Protein AF-A0A2D7FQL3-F1 (afdb_monomer)

pLDDT: mean 93.64, std 7.03, range [47.09, 98.31]

Foldseek 3Di:
DALVVLVVVLVVLVVQLVVLVVVLVVLLVVLLVVLVVCVPPDQVVLQ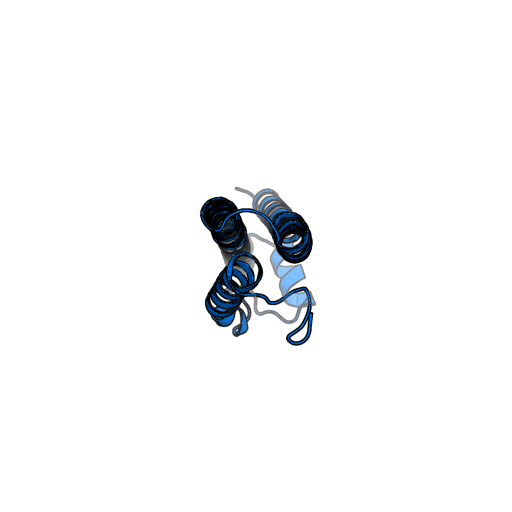VSLVVSLVVLVVSLVSNVVSVVVNQVSLLVLLLCVVVVRRPPSVVVCVVVVHDRNDRRDDDPCVVCSVVVSVVSSVVSSCSSHPDDPPDPPD

Radius of gyration: 21.03 Å; Cα contacts (8 Å, |Δi|>4): 123; chains: 1; bounding box: 45×27×58 Å

Secondary structure (DSSP, 8-state):
--HHHHHHHHHHHHHHHHHHHHHHHHHHHHHHHHHHHTTTS-HHHHHHHHHHHHHHHHHHHHHHHHHHHHHHHHHHHHHHHHHTTS-HHHHHHHHHTTPPTTS--PPPGGGGGHHHHHHHHHHHHHHHHHT--TT-TT-

Sequence (139 aa):
MTELELWNLAVENRQVYGIYNLGYGMLSLVIIVIAYLVRHQPMWFRGASAAIAVFFIFNTFTMLVASQNGFFGLATTLSSMAAEGNAPMMKAFMAANGMSVGAPVTPPAWQALGPLAMLAHAGLSVYLFVAAKWDGANA

Structure (mmCIF, N/CA/C/O backbone):
data_AF-A0A2D7FQL3-F1
#
_entry.id   AF-A0A2D7FQL3-F1
#
loop_
_atom_site.group_PDB
_atom_site.id
_atom_site.type_symbol
_atom_site.label_atom_id
_atom_site.label_alt_id
_atom_site.label_comp_id
_atom_site.label_asym_id
_atom_site.label_entity_id
_atom_site.label_seq_id
_atom_site.pdbx_PDB_ins_code
_atom_site.Cartn_x
_atom_site.Cartn_y
_atom_site.Cartn_z
_atom_site.occupancy
_atom_site.B_iso_or_equiv
_atom_site.auth_seq_id
_atom_site.auth_comp_id
_atom_site.auth_asym_id
_atom_site.auth_atom_id
_atom_site.pdbx_PDB_model_num
ATOM 1 N N . MET A 1 1 ? 18.565 12.023 -18.242 1.00 79.94 1 MET A N 1
ATOM 2 C CA . MET A 1 1 ? 18.565 10.836 -17.372 1.00 79.94 1 MET A CA 1
ATOM 3 C C . MET A 1 1 ? 18.910 9.644 -18.244 1.00 79.94 1 MET A C 1
ATOM 5 O O . MET A 1 1 ? 18.356 9.544 -19.334 1.00 79.94 1 MET A O 1
ATOM 9 N N . THR A 1 2 ? 19.882 8.836 -17.844 1.00 92.31 2 THR A N 1
ATOM 10 C CA . THR A 1 2 ? 20.330 7.652 -18.594 1.00 92.31 2 THR A CA 1
ATOM 11 C C . THR A 1 2 ? 19.377 6.474 -18.379 1.00 92.31 2 THR A C 1
ATOM 13 O O . THR A 1 2 ? 18.576 6.485 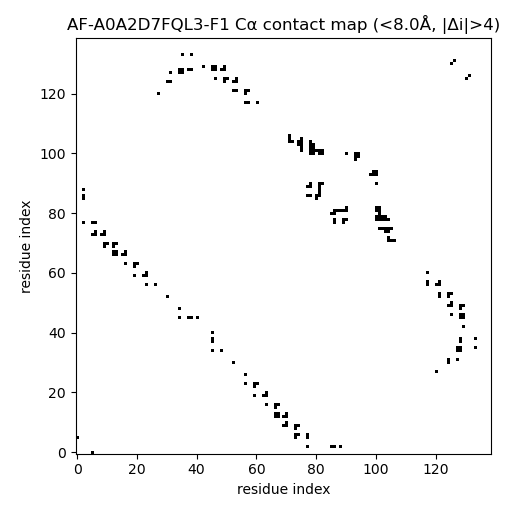-17.442 1.00 92.31 2 THR A O 1
ATOM 16 N N . GLU A 1 3 ? 19.468 5.437 -19.220 1.00 93.38 3 GLU A N 1
ATOM 17 C CA . GLU A 1 3 ? 18.737 4.180 -18.994 1.00 93.38 3 GLU A CA 1
ATOM 18 C C . GLU A 1 3 ? 19.022 3.617 -17.597 1.00 93.38 3 GLU A C 1
ATOM 20 O O . GLU A 1 3 ? 18.092 3.252 -16.886 1.00 93.38 3 GLU A O 1
ATOM 25 N N . LEU A 1 4 ? 20.295 3.584 -17.189 1.00 94.00 4 LEU A N 1
ATOM 26 C CA . LEU A 1 4 ? 20.706 3.013 -15.908 1.00 94.00 4 LEU A CA 1
ATOM 27 C C . LEU A 1 4 ? 20.093 3.767 -14.719 1.00 94.00 4 LEU A C 1
ATOM 29 O O . LEU A 1 4 ? 19.634 3.145 -13.766 1.00 94.00 4 LEU A O 1
ATOM 33 N N . GLU A 1 5 ? 20.045 5.098 -14.786 1.00 94.62 5 GLU A N 1
ATOM 34 C CA . GLU A 1 5 ? 19.406 5.930 -13.758 1.00 94.62 5 GLU A CA 1
ATOM 35 C C . GLU A 1 5 ? 17.900 5.652 -13.659 1.00 94.62 5 GLU A C 1
ATOM 37 O O . GLU A 1 5 ? 17.384 5.435 -12.563 1.00 94.62 5 GLU A O 1
ATOM 42 N N . LEU A 1 6 ? 17.196 5.608 -14.797 1.00 94.38 6 LEU A N 1
ATOM 43 C CA . LEU A 1 6 ? 15.761 5.308 -14.835 1.00 94.38 6 LEU A CA 1
ATOM 44 C C . LEU A 1 6 ? 15.455 3.881 -14.374 1.00 94.38 6 LEU A C 1
ATOM 46 O O . LEU A 1 6 ? 14.473 3.659 -13.666 1.00 94.38 6 LEU A O 1
ATOM 50 N N . TRP A 1 7 ? 16.295 2.920 -14.758 1.00 94.50 7 TRP A N 1
ATOM 51 C CA . TRP A 1 7 ? 16.182 1.527 -14.344 1.00 94.50 7 TRP A CA 1
ATOM 52 C C . TRP A 1 7 ? 16.334 1.387 -12.831 1.00 94.50 7 TRP A C 1
ATOM 54 O O . TRP A 1 7 ? 15.482 0.781 -12.181 1.00 94.50 7 TRP A O 1
ATOM 64 N N . ASN A 1 8 ? 17.373 1.996 -12.255 1.00 95.31 8 ASN A N 1
ATOM 65 C CA . ASN A 1 8 ? 17.592 1.983 -10.810 1.00 95.31 8 ASN A CA 1
ATOM 66 C C . ASN A 1 8 ? 16.421 2.630 -10.067 1.00 95.31 8 ASN A C 1
ATOM 68 O O . ASN A 1 8 ? 15.904 2.036 -9.123 1.00 95.31 8 ASN A O 1
ATOM 72 N N . LEU A 1 9 ? 15.922 3.772 -10.550 1.00 95.12 9 LEU A N 1
ATOM 73 C CA . LEU A 1 9 ? 14.750 4.422 -9.969 1.00 95.12 9 LEU A CA 1
ATOM 74 C C . LEU A 1 9 ? 13.498 3.530 -10.039 1.00 95.12 9 LEU A C 1
ATOM 76 O O . LEU A 1 9 ? 12.714 3.486 -9.090 1.00 95.12 9 LEU A O 1
ATOM 80 N N . ALA A 1 10 ? 13.303 2.786 -11.133 1.00 94.75 10 ALA A N 1
ATOM 81 C CA . ALA A 1 10 ? 12.194 1.842 -11.258 1.00 94.75 10 ALA A CA 1
ATOM 82 C C . ALA A 1 10 ? 12.321 0.683 -10.254 1.00 94.75 10 ALA A C 1
ATOM 84 O O . ALA A 1 10 ? 11.334 0.296 -9.623 1.00 94.75 10 ALA A O 1
ATOM 85 N N . VAL A 1 11 ? 13.531 0.152 -10.062 1.00 93.88 11 VAL A N 1
ATOM 86 C CA . VAL A 1 11 ? 13.813 -0.904 -9.078 1.00 93.88 11 VAL A CA 1
ATOM 87 C C . VAL A 1 11 ? 13.576 -0.40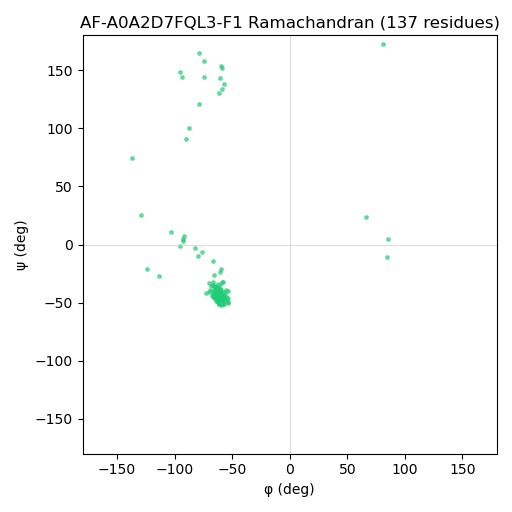8 -7.651 1.00 93.88 11 VAL A C 1
ATOM 89 O O . VAL A 1 11 ? 12.864 -1.068 -6.894 1.00 93.88 11 VAL A O 1
ATOM 92 N N . GLU A 1 12 ? 14.104 0.760 -7.289 1.00 95.69 12 GLU A N 1
ATOM 93 C CA . GLU A 1 12 ? 13.886 1.384 -5.978 1.00 95.69 12 GLU A CA 1
ATOM 94 C C . GLU A 1 12 ? 12.395 1.620 -5.719 1.00 95.69 12 GLU A C 1
ATOM 96 O O . GLU A 1 12 ? 11.865 1.252 -4.669 1.00 95.69 12 GLU A O 1
ATOM 101 N N . ASN A 1 13 ? 11.674 2.147 -6.710 1.00 95.69 13 ASN A N 1
ATOM 102 C CA . ASN A 1 13 ? 10.235 2.346 -6.608 1.00 95.69 13 ASN A CA 1
ATOM 103 C C . ASN A 1 13 ? 9.489 1.014 -6.382 1.00 95.69 13 ASN A C 1
ATOM 105 O O . ASN A 1 13 ? 8.581 0.934 -5.548 1.00 95.69 13 ASN A O 1
ATOM 109 N N . ARG A 1 14 ? 9.919 -0.068 -7.047 1.00 94.31 14 ARG A N 1
ATOM 110 C CA . ARG A 1 14 ? 9.350 -1.407 -6.842 1.00 94.31 14 ARG A CA 1
ATOM 111 C C . ARG A 1 14 ? 9.635 -1.963 -5.445 1.00 94.31 14 ARG A C 1
ATOM 113 O O . ARG A 1 14 ? 8.769 -2.636 -4.883 1.00 94.31 14 ARG A O 1
ATOM 120 N N . GLN A 1 15 ? 10.799 -1.670 -4.867 1.00 95.56 15 GLN A N 1
ATOM 121 C CA . GLN A 1 15 ? 11.116 -2.025 -3.479 1.00 95.56 15 GLN A CA 1
ATOM 122 C C . GLN A 1 15 ? 10.218 -1.273 -2.491 1.00 95.56 15 GLN A C 1
ATOM 124 O O . GLN A 1 15 ? 9.647 -1.892 -1.592 1.00 95.56 15 GLN A O 1
ATOM 129 N N . VAL A 1 16 ? 10.020 0.032 -2.698 1.00 95.56 16 VAL A N 1
ATOM 130 C CA . VAL A 1 16 ? 9.107 0.859 -1.893 1.00 95.56 16 VAL A CA 1
ATOM 131 C C . VAL A 1 16 ? 7.678 0.311 -1.941 1.00 95.56 16 VAL A C 1
ATOM 133 O O . VAL A 1 16 ? 7.050 0.140 -0.895 1.00 95.56 16 VAL A O 1
ATOM 136 N N . TYR A 1 17 ? 7.185 -0.056 -3.129 1.00 95.50 17 TYR A N 1
ATOM 137 C CA . TYR A 1 17 ? 5.899 -0.744 -3.268 1.00 95.50 17 TYR A CA 1
ATOM 138 C C . TYR A 1 17 ? 5.840 -2.030 -2.427 1.00 95.50 17 TYR A C 1
ATOM 140 O O . TYR A 1 17 ? 4.856 -2.268 -1.726 1.00 95.50 17 TYR A O 1
ATOM 148 N N . GLY A 1 18 ? 6.898 -2.848 -2.461 1.00 94.19 18 GLY A N 1
ATOM 149 C CA . GLY A 1 18 ? 6.993 -4.078 -1.671 1.00 94.19 18 GLY A CA 1
ATOM 150 C C . GLY A 1 18 ? 6.880 -3.831 -0.164 1.00 94.19 18 GLY A C 1
ATOM 151 O O . GLY A 1 18 ? 6.136 -4.537 0.518 1.00 94.19 18 GLY A O 1
ATOM 152 N N . ILE A 1 19 ? 7.547 -2.790 0.342 1.00 94.75 19 ILE A N 1
ATOM 153 C CA . ILE A 1 19 ? 7.480 -2.386 1.753 1.00 94.75 19 ILE A CA 1
ATOM 154 C C . ILE A 1 19 ? 6.063 -1.937 2.122 1.00 94.75 19 ILE A C 1
ATOM 156 O O . ILE A 1 19 ? 5.529 -2.389 3.137 1.00 94.75 19 ILE A O 1
ATOM 160 N N . TYR A 1 20 ? 5.421 -1.099 1.302 1.00 94.81 20 TYR A N 1
ATOM 161 C CA . TYR A 1 20 ? 4.043 -0.676 1.565 1.00 94.81 20 TYR A CA 1
ATOM 162 C C . TYR A 1 20 ? 3.059 -1.840 1.523 1.00 94.81 20 TYR A C 1
ATOM 164 O O . TYR A 1 20 ? 2.166 -1.897 2.363 1.00 94.81 20 TYR A O 1
ATOM 172 N N . ASN A 1 21 ? 3.230 -2.784 0.598 1.00 92.44 21 ASN A N 1
ATOM 173 C CA . ASN A 1 21 ? 2.360 -3.951 0.499 1.00 92.44 21 ASN A CA 1
ATOM 174 C C . ASN A 1 21 ? 2.481 -4.858 1.734 1.00 92.44 21 ASN A C 1
ATOM 176 O O . ASN A 1 21 ? 1.470 -5.252 2.317 1.00 92.44 21 ASN A O 1
ATOM 180 N N . LEU A 1 22 ? 3.711 -5.122 2.190 1.00 94.19 22 LEU A N 1
ATOM 181 C CA . LEU A 1 22 ? 3.953 -5.844 3.441 1.00 94.19 22 LEU A CA 1
ATOM 182 C C . LEU A 1 22 ? 3.344 -5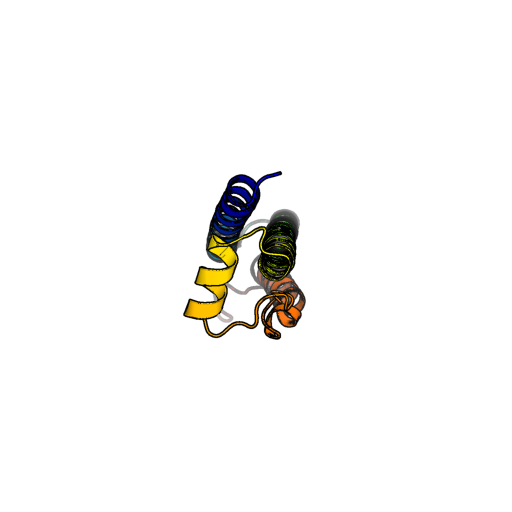.091 4.635 1.00 94.19 22 LEU A C 1
ATOM 184 O O . LEU A 1 22 ? 2.624 -5.681 5.439 1.00 94.19 22 LEU A O 1
ATOM 188 N N . GLY A 1 23 ? 3.596 -3.783 4.727 1.00 93.50 23 GLY A N 1
ATOM 189 C CA . GLY A 1 23 ? 3.065 -2.926 5.785 1.00 93.50 23 GLY A CA 1
ATOM 190 C C . GLY A 1 23 ? 1.536 -2.907 5.820 1.00 93.50 23 GLY A C 1
ATOM 191 O O . GLY A 1 23 ? 0.952 -2.965 6.897 1.00 93.50 23 GLY A O 1
ATOM 192 N N . TYR A 1 24 ? 0.881 -2.904 4.659 1.00 93.12 24 TYR A N 1
ATOM 193 C CA . TYR A 1 24 ? -0.576 -2.962 4.545 1.00 93.12 24 TYR A CA 1
ATOM 194 C C . TYR A 1 24 ? -1.146 -4.303 5.036 1.00 93.12 24 TYR A C 1
ATOM 196 O O . TYR A 1 24 ? -2.146 -4.334 5.757 1.00 93.12 24 TYR A O 1
ATOM 204 N N . GLY A 1 25 ? -0.474 -5.415 4.721 1.00 91.69 25 GLY A N 1
ATOM 205 C CA . GLY A 1 25 ? -0.808 -6.729 5.276 1.00 91.69 25 GLY A CA 1
ATOM 206 C C . GLY A 1 25 ? -0.660 -6.768 6.801 1.00 91.69 25 GLY A C 1
ATOM 207 O O . GLY A 1 25 ? -1.587 -7.163 7.507 1.00 91.69 25 GLY A O 1
ATOM 208 N N . MET A 1 26 ? 0.468 -6.277 7.323 1.00 95.06 26 MET A N 1
ATOM 209 C CA . MET A 1 26 ? 0.737 -6.219 8.766 1.00 95.06 26 MET A CA 1
ATOM 210 C C . MET A 1 26 ? -0.241 -5.309 9.517 1.00 95.06 26 MET A C 1
ATOM 212 O O . MET A 1 26 ? -0.669 -5.653 10.619 1.00 95.06 26 MET A O 1
ATOM 216 N N . LEU A 1 27 ? -0.644 -4.186 8.915 1.00 95.44 27 LEU A N 1
ATOM 217 C CA . LEU A 1 27 ? -1.643 -3.272 9.471 1.00 95.44 27 LEU A CA 1
ATOM 218 C C . LEU A 1 27 ? -2.956 -4.001 9.787 1.00 95.44 27 LEU A C 1
ATOM 220 O O . LEU A 1 27 ? -3.538 -3.770 10.844 1.00 95.44 27 LEU A O 1
ATOM 224 N N . SER A 1 28 ? -3.370 -4.934 8.927 1.00 93.31 28 SER A N 1
ATOM 225 C CA . SER A 1 28 ? -4.582 -5.740 9.131 1.00 93.31 28 SER A CA 1
ATOM 226 C C . SER A 1 28 ? -4.516 -6.545 10.437 1.00 93.31 28 SER A C 1
ATOM 228 O O . SER A 1 28 ? -5.459 -6.546 11.228 1.00 93.31 28 SER A O 1
ATOM 230 N N . LEU A 1 29 ? -3.375 -7.192 10.702 1.00 95.25 29 LEU A N 1
ATOM 231 C CA . LEU A 1 29 ? -3.157 -7.973 11.925 1.00 95.25 29 LEU A CA 1
ATOM 232 C C . LEU A 1 29 ? -3.110 -7.076 13.164 1.00 95.25 29 LEU A C 1
ATOM 234 O O . LEU A 1 29 ? -3.738 -7.379 14.178 1.00 95.25 29 LEU A O 1
ATOM 238 N N . VAL A 1 30 ? -2.401 -5.949 13.071 1.00 96.56 30 VAL A N 1
ATOM 239 C CA . VAL A 1 30 ? -2.298 -4.971 14.162 1.00 96.56 30 VAL A CA 1
ATOM 240 C C . VAL A 1 30 ? -3.676 -4.425 14.532 1.00 96.56 30 VAL A C 1
ATOM 242 O O . VAL A 1 30 ? -4.001 -4.348 15.713 1.00 96.56 30 VAL A O 1
ATOM 245 N N . ILE A 1 31 ? -4.518 -4.111 13.546 1.00 97.81 31 ILE A N 1
ATOM 246 C CA . ILE A 1 31 ? -5.885 -3.635 13.780 1.00 97.81 31 ILE A CA 1
ATOM 247 C C . ILE A 1 31 ? -6.709 -4.661 14.558 1.00 97.81 31 ILE A C 1
ATOM 249 O O . ILE A 1 31 ? -7.375 -4.283 15.519 1.00 97.81 31 ILE A O 1
ATOM 253 N N . ILE A 1 32 ? -6.645 -5.944 14.189 1.00 96.94 32 ILE A N 1
ATOM 254 C CA . ILE A 1 32 ? -7.361 -7.014 14.900 1.00 96.94 32 ILE A CA 1
ATOM 255 C C . ILE A 1 32 ? -6.913 -7.076 16.365 1.00 96.94 32 ILE A C 1
ATOM 257 O O . ILE A 1 32 ? -7.752 -7.115 17.267 1.00 96.94 32 ILE A O 1
ATOM 261 N N . VAL A 1 33 ? -5.599 -7.040 16.608 1.00 97.25 33 VAL A N 1
ATOM 262 C CA . VAL A 1 33 ? -5.033 -7.083 17.964 1.00 97.25 33 VAL A CA 1
ATOM 263 C C . VAL A 1 33 ? -5.475 -5.870 18.783 1.00 97.25 33 VAL A C 1
ATOM 265 O O . VAL A 1 33 ? -5.967 -6.035 19.898 1.00 97.25 33 VAL A O 1
ATOM 268 N N . ILE A 1 34 ? -5.351 -4.655 18.242 1.00 97.19 34 ILE A N 1
ATOM 269 C CA . ILE A 1 34 ? -5.753 -3.436 18.956 1.00 97.19 34 ILE A CA 1
ATOM 270 C C . ILE A 1 34 ? -7.258 -3.461 19.230 1.00 97.19 34 ILE A C 1
ATOM 272 O O . ILE A 1 34 ? -7.659 -3.204 20.363 1.00 97.19 34 ILE A O 1
ATOM 276 N N . ALA A 1 35 ? -8.088 -3.814 18.244 1.00 97.75 35 ALA A N 1
ATOM 277 C CA . ALA A 1 35 ? -9.538 -3.896 18.409 1.00 97.75 35 ALA A CA 1
ATOM 278 C C . ALA A 1 35 ? -9.933 -4.852 19.544 1.00 97.75 35 ALA A C 1
ATOM 280 O O . ALA A 1 35 ? -10.788 -4.511 20.364 1.00 97.75 35 ALA A O 1
ATOM 281 N N . TYR A 1 36 ? -9.254 -5.996 19.651 1.00 96.31 36 TYR A N 1
ATOM 282 C CA . TYR A 1 36 ? -9.446 -6.923 20.761 1.00 96.31 36 TYR A CA 1
ATOM 283 C C . TYR A 1 36 ? -9.018 -6.327 22.111 1.00 96.31 36 TYR A C 1
ATOM 285 O O . TYR A 1 36 ? -9.747 -6.455 23.095 1.00 96.31 36 TYR A O 1
ATOM 293 N N . LEU A 1 37 ? -7.861 -5.661 22.185 1.00 96.44 37 LEU A N 1
ATOM 294 C CA . LEU A 1 37 ? -7.348 -5.074 23.430 1.00 96.44 37 LEU A CA 1
ATOM 295 C C . LEU A 1 37 ? -8.244 -3.949 23.968 1.00 96.44 37 LEU A C 1
ATOM 297 O O . LEU A 1 37 ? -8.415 -3.819 25.179 1.00 96.44 37 LEU A O 1
ATOM 301 N N . VAL A 1 38 ? -8.848 -3.154 23.082 1.00 96.44 38 VAL A N 1
ATOM 302 C CA . VAL A 1 38 ? -9.677 -2.000 23.467 1.00 96.44 38 VAL A CA 1
ATOM 303 C C . VAL A 1 38 ? -11.166 -2.335 23.595 1.00 96.44 38 VAL A C 1
ATOM 305 O O . VAL A 1 38 ? -11.975 -1.441 23.835 1.00 96.44 38 VAL A O 1
ATOM 308 N N . ARG A 1 39 ? -11.566 -3.605 23.455 1.00 95.50 39 ARG A N 1
ATOM 309 C CA . ARG A 1 39 ? -12.983 -4.005 23.342 1.00 95.50 39 ARG A CA 1
ATOM 310 C C . ARG A 1 39 ? -13.871 -3.595 24.525 1.00 95.50 39 ARG A C 1
ATOM 312 O O . ARG A 1 39 ? -15.039 -3.276 24.319 1.00 95.50 39 ARG A O 1
ATOM 319 N N . HIS A 1 40 ? -13.318 -3.553 25.738 1.00 94.88 40 HIS A N 1
ATOM 320 C CA . HIS A 1 40 ? -14.039 -3.161 26.960 1.00 94.88 40 HIS A CA 1
ATOM 321 C C . HIS A 1 40 ? -13.920 -1.663 27.292 1.00 94.88 40 HIS A C 1
ATOM 323 O O . HIS A 1 40 ? -14.427 -1.215 28.317 1.00 94.88 40 HIS A O 1
ATOM 329 N N . GLN A 1 41 ? -13.248 -0.880 26.445 1.00 96.50 41 GLN A N 1
ATOM 330 C CA . GLN A 1 41 ? -13.151 0.571 26.602 1.00 96.50 41 GLN A CA 1
ATOM 331 C C . GLN A 1 41 ? -14.475 1.256 26.223 1.00 96.50 41 GLN A C 1
ATOM 333 O O . GLN A 1 41 ? -15.271 0.694 25.460 1.00 96.50 41 GLN A O 1
ATOM 338 N N . PRO A 1 42 ? -14.730 2.485 26.712 1.00 97.06 42 PRO A N 1
ATOM 339 C CA . PRO A 1 42 ? -15.926 3.232 26.344 1.00 97.06 42 PRO A CA 1
ATOM 340 C C . PRO A 1 42 ? -16.003 3.492 24.834 1.00 97.06 42 PRO A C 1
ATOM 342 O O . PRO A 1 42 ? -14.991 3.596 24.134 1.00 97.06 42 PRO A O 1
ATOM 345 N N . MET A 1 43 ? -17.233 3.651 24.338 1.00 95.88 43 MET A N 1
ATOM 346 C CA . MET A 1 43 ? -17.539 3.769 22.907 1.00 95.88 43 MET A CA 1
ATOM 347 C C . MET A 1 43 ? -16.730 4.868 22.199 1.00 95.88 43 MET A C 1
ATOM 349 O O . MET A 1 43 ? -16.242 4.654 21.091 1.00 95.88 43 MET A O 1
ATOM 353 N N . TRP A 1 44 ? -16.521 6.021 22.841 1.00 96.94 44 TRP A N 1
ATOM 354 C CA . TRP A 1 44 ? -15.754 7.123 22.249 1.00 96.94 44 TRP A CA 1
ATOM 355 C C . TRP A 1 44 ? -14.284 6.747 21.985 1.00 96.94 44 TRP A C 1
ATOM 357 O O . TRP A 1 44 ? -13.737 7.122 20.951 1.00 96.94 44 TRP A O 1
ATOM 367 N N . PHE A 1 45 ? -13.657 5.960 22.867 1.00 97.50 45 PHE A N 1
ATOM 368 C CA . PHE A 1 45 ? -12.256 5.544 22.733 1.00 97.50 45 PHE A CA 1
ATOM 369 C C . PHE A 1 45 ? -12.089 4.513 21.613 1.00 97.50 45 PHE A C 1
ATOM 371 O O . PHE A 1 45 ? -11.170 4.588 20.793 1.00 97.50 45 PHE A O 1
ATOM 378 N N . ARG A 1 46 ? -13.033 3.570 21.535 1.00 97.75 46 ARG A N 1
ATOM 379 C CA . ARG A 1 46 ? -13.117 2.586 20.448 1.00 97.75 46 ARG A CA 1
ATOM 380 C C . ARG A 1 46 ? -13.363 3.273 19.102 1.00 97.75 46 ARG A C 1
ATOM 382 O O . ARG A 1 46 ? -12.711 2.938 18.118 1.00 97.75 46 ARG A O 1
ATOM 389 N N . GLY A 1 47 ? -14.238 4.280 19.075 1.00 97.62 47 GLY A N 1
ATOM 390 C CA . GLY A 1 47 ? -14.493 5.115 17.900 1.00 97.62 47 GLY A CA 1
ATOM 391 C C . GLY A 1 47 ? -13.261 5.902 17.443 1.00 97.62 47 GLY A C 1
ATOM 392 O O . GLY A 1 47 ? -12.940 5.895 16.257 1.00 97.62 47 GLY A O 1
ATOM 393 N N . ALA A 1 48 ? -12.520 6.514 18.372 1.00 97.75 48 ALA A N 1
ATOM 394 C CA . ALA A 1 48 ? -11.265 7.199 18.055 1.00 97.75 48 ALA A CA 1
ATOM 395 C C . ALA A 1 48 ? -10.216 6.230 17.481 1.00 97.75 48 ALA A C 1
ATOM 397 O O . ALA A 1 48 ? -9.571 6.532 16.478 1.00 97.75 48 ALA A O 1
ATOM 398 N N . SER A 1 49 ? -10.101 5.033 18.065 1.00 97.88 49 SER A N 1
ATOM 399 C CA . SER A 1 49 ? -9.206 3.976 17.576 1.00 97.88 49 SER A CA 1
ATOM 400 C C . SER A 1 49 ? -9.577 3.523 16.157 1.00 97.88 49 SER A C 1
ATOM 402 O O . SER A 1 49 ? -8.698 3.373 15.309 1.00 97.88 49 SER A O 1
ATOM 404 N N . ALA A 1 50 ? -10.876 3.389 15.867 1.00 98.25 50 ALA A N 1
ATOM 405 C CA . ALA A 1 50 ? -11.376 3.095 14.526 1.00 98.25 50 ALA A CA 1
ATOM 406 C C . ALA A 1 50 ? -11.007 4.193 13.518 1.00 98.25 50 ALA A C 1
ATOM 408 O O . ALA A 1 50 ? -10.517 3.886 12.435 1.00 98.25 50 ALA A O 1
ATOM 409 N N . ALA A 1 51 ? -11.190 5.468 13.875 1.00 98.19 51 ALA A N 1
ATOM 410 C CA . ALA A 1 51 ? -10.849 6.592 13.004 1.00 98.19 51 ALA A CA 1
ATOM 411 C C . ALA A 1 51 ? -9.347 6.629 12.665 1.00 98.19 51 ALA A C 1
ATOM 413 O O . ALA A 1 51 ? -8.981 6.817 11.504 1.00 98.19 51 ALA A O 1
ATOM 414 N N . ILE A 1 52 ? -8.482 6.382 13.654 1.00 97.88 52 ILE A N 1
ATOM 415 C CA . ILE A 1 52 ? -7.028 6.294 13.456 1.00 97.88 52 ILE A CA 1
ATOM 416 C C . ILE A 1 52 ? -6.678 5.124 12.527 1.00 97.88 52 ILE A C 1
ATOM 418 O O . ILE A 1 52 ? -5.912 5.298 11.580 1.00 97.88 52 ILE A O 1
ATOM 422 N N . ALA A 1 53 ? -7.260 3.943 12.757 1.00 97.94 53 ALA A N 1
ATOM 423 C CA . ALA A 1 53 ? -7.031 2.773 11.913 1.00 97.94 53 ALA A CA 1
ATOM 424 C C . ALA A 1 53 ? -7.438 3.031 10.455 1.00 97.94 53 ALA A C 1
ATOM 426 O O . ALA A 1 53 ? -6.664 2.760 9.539 1.00 97.94 53 ALA A O 1
ATOM 427 N N . VAL A 1 54 ? -8.617 3.623 10.242 1.00 98.31 54 VAL A N 1
ATOM 428 C CA . VAL A 1 54 ? -9.100 4.008 8.912 1.00 98.31 54 VAL A CA 1
ATOM 429 C C . VAL A 1 54 ? -8.135 4.991 8.251 1.00 98.31 54 VAL A C 1
ATOM 431 O O . VAL A 1 54 ? -7.740 4.768 7.110 1.00 98.31 54 VAL A O 1
ATOM 434 N N . PHE A 1 55 ? -7.682 6.029 8.960 1.00 98.00 55 PHE A N 1
ATOM 435 C CA . PHE A 1 55 ? -6.695 6.968 8.423 1.00 98.00 55 PHE A CA 1
ATOM 436 C C . PHE A 1 55 ? -5.426 6.256 7.926 1.00 98.00 55 PHE A C 1
ATOM 438 O O . PHE A 1 55 ? -4.996 6.492 6.795 1.00 98.00 55 PHE A O 1
ATOM 445 N N . PHE A 1 56 ? -4.857 5.341 8.719 1.00 97.31 56 PHE A N 1
ATOM 446 C CA . PHE A 1 56 ? -3.673 4.584 8.303 1.00 97.31 56 PHE A CA 1
ATOM 447 C C . PHE A 1 56 ? -3.945 3.668 7.106 1.00 97.31 56 PHE A C 1
ATOM 449 O O . PHE A 1 56 ? -3.108 3.598 6.209 1.00 97.31 56 PHE A O 1
ATOM 456 N N . ILE A 1 57 ? -5.119 3.033 7.032 1.00 97.75 57 ILE A N 1
ATOM 457 C CA . ILE A 1 57 ? -5.524 2.230 5.868 1.00 97.75 57 ILE A CA 1
ATOM 458 C C . ILE A 1 57 ? -5.520 3.085 4.598 1.00 97.75 57 ILE A C 1
ATOM 460 O O . ILE A 1 57 ? -4.900 2.702 3.604 1.00 97.75 57 ILE A O 1
ATOM 464 N N . PHE A 1 58 ? -6.174 4.248 4.627 1.00 97.00 58 PHE A N 1
ATOM 465 C CA . PHE A 1 58 ? -6.234 5.153 3.478 1.00 97.00 58 PHE A CA 1
ATOM 466 C C . PHE A 1 58 ? -4.852 5.691 3.100 1.00 97.00 58 PHE A C 1
ATOM 468 O O . PHE A 1 58 ? -4.499 5.701 1.918 1.00 97.00 58 PHE A O 1
ATOM 475 N N . ASN A 1 59 ? -4.054 6.102 4.086 1.00 96.12 59 ASN A N 1
ATOM 476 C CA . ASN A 1 59 ? -2.712 6.623 3.855 1.00 96.12 59 ASN A CA 1
ATOM 477 C C . ASN A 1 59 ? -1.802 5.568 3.204 1.00 96.12 59 ASN A C 1
ATOM 479 O O . ASN A 1 59 ? -1.216 5.817 2.150 1.00 96.12 59 ASN A O 1
ATOM 483 N N . THR A 1 60 ? -1.730 4.362 3.776 1.00 95.81 60 THR A N 1
ATOM 484 C CA . THR A 1 60 ? -0.897 3.280 3.234 1.00 95.81 60 THR A CA 1
ATOM 485 C C . THR A 1 60 ? -1.382 2.831 1.857 1.00 95.81 60 THR A C 1
ATOM 487 O O . THR A 1 60 ? -0.558 2.642 0.965 1.00 95.81 60 THR A O 1
ATOM 490 N N . PHE A 1 61 ? -2.697 2.722 1.638 1.00 95.81 61 PHE A N 1
ATOM 491 C CA . PHE A 1 61 ? -3.241 2.394 0.318 1.00 95.81 6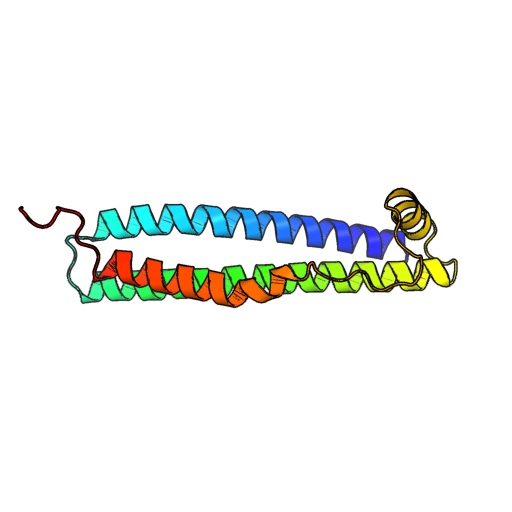1 PHE A CA 1
ATOM 492 C C . PHE A 1 61 ? -2.876 3.451 -0.732 1.00 95.81 61 PHE A C 1
ATOM 494 O O . PHE A 1 61 ? -2.454 3.108 -1.834 1.00 95.81 61 PHE A O 1
ATOM 501 N N . THR A 1 62 ? -2.977 4.736 -0.386 1.00 95.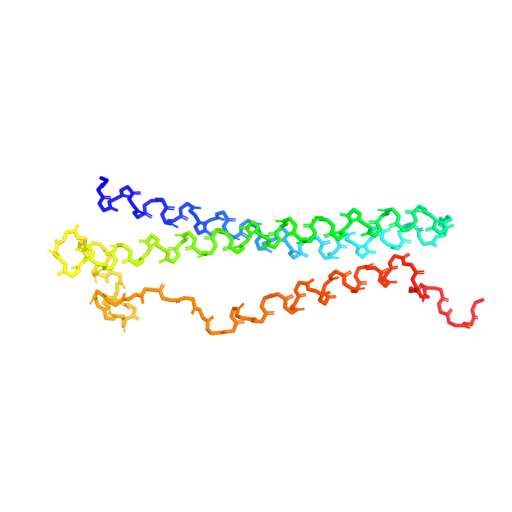19 62 THR A N 1
ATOM 502 C CA . THR A 1 62 ? -2.627 5.838 -1.295 1.00 95.19 62 THR A CA 1
ATOM 503 C C . THR A 1 62 ? -1.151 5.782 -1.689 1.00 95.19 62 THR A C 1
ATOM 505 O O . THR A 1 62 ? -0.829 5.887 -2.871 1.00 95.19 62 THR A O 1
ATOM 508 N N . MET A 1 63 ? -0.253 5.542 -0.730 1.00 95.38 63 MET A N 1
ATOM 509 C CA . MET A 1 63 ? 1.185 5.389 -0.991 1.00 95.38 63 MET A CA 1
ATOM 510 C C . MET A 1 63 ? 1.501 4.146 -1.837 1.00 95.38 63 MET A C 1
ATOM 512 O O . MET A 1 63 ? 2.356 4.181 -2.728 1.00 95.38 63 MET A O 1
ATOM 516 N N . LEU A 1 64 ? 0.770 3.053 -1.616 1.00 94.44 64 LEU A N 1
ATOM 517 C CA . LEU A 1 64 ? 0.875 1.834 -2.413 1.00 94.44 64 LEU A CA 1
ATOM 518 C C . LEU A 1 64 ? 0.451 2.074 -3.869 1.00 94.44 64 LEU A C 1
ATOM 520 O O . LEU A 1 64 ? 1.159 1.670 -4.788 1.00 94.44 64 LEU A O 1
ATOM 524 N N . VAL A 1 65 ? -0.660 2.778 -4.098 1.00 94.50 65 VAL A N 1
ATOM 525 C CA . VAL A 1 65 ? -1.109 3.143 -5.452 1.00 94.50 65 VAL A CA 1
ATOM 526 C C . VAL A 1 65 ? -0.136 4.121 -6.113 1.00 94.50 65 VAL A C 1
ATOM 528 O O . VAL A 1 65 ? 0.210 3.940 -7.279 1.00 94.50 65 VAL A O 1
ATOM 531 N N . ALA A 1 66 ? 0.346 5.127 -5.379 1.00 95.00 66 ALA A N 1
ATOM 532 C CA . ALA A 1 66 ? 1.291 6.113 -5.895 1.00 95.00 66 ALA A CA 1
ATOM 533 C C . ALA A 1 66 ? 2.613 5.467 -6.339 1.00 95.00 66 ALA A C 1
ATOM 535 O O . ALA A 1 66 ? 3.071 5.719 -7.454 1.00 95.00 66 ALA A O 1
ATOM 536 N N . SER A 1 67 ? 3.191 4.589 -5.511 1.00 95.69 67 SER A N 1
ATOM 537 C CA . SER A 1 67 ? 4.385 3.821 -5.888 1.00 95.69 67 SER A CA 1
ATOM 538 C C . SER A 1 67 ? 4.099 2.912 -7.086 1.00 95.69 67 SER A C 1
ATOM 540 O O . SER A 1 67 ? 4.790 2.999 -8.093 1.00 95.69 67 SER A O 1
ATOM 542 N N . GLN A 1 68 ? 3.013 2.135 -7.071 1.00 94.62 68 GLN A N 1
ATOM 543 C CA . GLN A 1 68 ? 2.672 1.252 -8.192 1.00 94.62 68 GLN A CA 1
ATOM 544 C C . GLN A 1 68 ? 2.542 1.998 -9.532 1.00 94.62 68 GLN A C 1
ATOM 546 O O . GLN A 1 68 ? 3.041 1.519 -10.553 1.00 94.62 68 GLN A O 1
ATOM 551 N N . ASN A 1 69 ? 1.901 3.168 -9.527 1.00 94.31 69 ASN A N 1
ATOM 552 C CA . ASN A 1 69 ? 1.760 4.014 -10.710 1.00 94.31 69 ASN A CA 1
ATOM 553 C C . ASN A 1 69 ? 3.103 4.620 -11.139 1.00 94.31 69 ASN A C 1
ATOM 555 O O . ASN A 1 69 ? 3.391 4.673 -12.333 1.00 94.31 69 ASN A O 1
ATOM 559 N N . GLY A 1 70 ? 3.941 5.026 -10.180 1.00 95.31 70 GLY A N 1
ATOM 560 C CA . GLY A 1 70 ? 5.299 5.504 -10.442 1.00 95.31 70 GLY A CA 1
ATOM 561 C C . GLY A 1 70 ? 6.151 4.457 -11.161 1.00 95.31 70 GLY A C 1
ATOM 562 O O . GLY A 1 70 ? 6.752 4.762 -12.189 1.00 95.31 70 GLY A O 1
ATOM 563 N N . PHE A 1 71 ? 6.132 3.207 -10.689 1.00 96.06 71 PHE A N 1
ATOM 564 C CA . PHE A 1 71 ? 6.818 2.094 -11.346 1.00 96.06 71 PHE A CA 1
ATOM 565 C C . PHE A 1 71 ? 6.369 1.906 -12.801 1.00 96.06 71 PHE A C 1
ATOM 567 O O . PHE A 1 71 ? 7.207 1.854 -13.699 1.00 96.06 71 PHE A O 1
ATOM 574 N N . PHE A 1 72 ? 5.057 1.831 -13.056 1.00 95.00 72 PHE A N 1
ATOM 575 C CA . PHE A 1 72 ? 4.546 1.624 -14.416 1.00 95.00 72 PHE A CA 1
ATOM 576 C C . PHE A 1 72 ? 4.818 2.809 -15.346 1.00 95.00 72 PHE A C 1
ATOM 578 O O . PHE A 1 72 ? 5.080 2.603 -16.533 1.00 95.00 72 PHE A O 1
ATOM 585 N N . GLY A 1 73 ? 4.828 4.034 -14.813 1.00 95.75 73 GLY A N 1
ATOM 586 C CA . GLY A 1 73 ? 5.262 5.220 -15.548 1.00 95.75 73 GLY A CA 1
ATOM 587 C C . GLY A 1 73 ? 6.725 5.118 -15.982 1.00 95.75 73 GLY A C 1
ATOM 588 O O . GLY A 1 73 ? 7.023 5.254 -17.166 1.00 95.75 73 GLY A O 1
ATOM 589 N N . LEU A 1 74 ? 7.631 4.795 -15.052 1.00 96.19 74 LEU A N 1
ATOM 590 C CA . LEU A 1 74 ? 9.061 4.625 -15.344 1.00 96.19 74 LEU A CA 1
ATOM 591 C C . LEU A 1 74 ? 9.317 3.481 -16.333 1.00 96.19 74 LEU A C 1
ATOM 593 O O . LEU A 1 74 ? 10.062 3.652 -17.297 1.00 96.19 74 LEU A O 1
ATOM 597 N N . ALA A 1 75 ? 8.661 2.337 -16.137 1.00 94.88 75 ALA A N 1
ATOM 598 C CA . ALA A 1 75 ? 8.773 1.185 -17.026 1.00 94.88 75 ALA A CA 1
ATOM 599 C C . ALA A 1 75 ? 8.252 1.497 -18.441 1.00 94.88 75 ALA A C 1
ATOM 601 O O . ALA A 1 75 ? 8.845 1.070 -19.430 1.00 94.88 75 ALA A O 1
ATOM 602 N N . THR A 1 76 ? 7.181 2.285 -18.557 1.00 95.69 76 THR A N 1
ATOM 603 C CA . THR A 1 76 ? 6.664 2.743 -19.855 1.00 95.69 76 THR A CA 1
ATOM 604 C C . THR A 1 76 ? 7.643 3.689 -20.552 1.00 95.69 76 THR A C 1
ATOM 606 O O . THR A 1 76 ? 7.903 3.518 -21.742 1.00 95.69 76 THR A O 1
ATOM 609 N N . THR A 1 77 ? 8.257 4.625 -19.823 1.00 95.88 77 THR A N 1
ATOM 610 C CA . THR A 1 77 ? 9.315 5.493 -20.369 1.00 95.88 77 THR A CA 1
ATOM 611 C C . THR A 1 77 ? 10.506 4.679 -20.877 1.00 95.88 77 THR A C 1
ATOM 613 O O . THR A 1 77 ? 10.951 4.880 -22.005 1.00 95.88 77 THR A O 1
ATOM 616 N N . LEU A 1 78 ? 10.982 3.707 -20.090 1.00 95.88 78 LEU A N 1
ATOM 617 C CA . LEU A 1 78 ? 12.061 2.799 -20.495 1.00 95.88 78 LEU A CA 1
ATOM 618 C C . LEU A 1 78 ? 11.690 1.980 -21.743 1.00 95.88 78 LEU A C 1
ATOM 620 O O . LEU A 1 78 ? 12.529 1.788 -22.621 1.00 95.88 78 LEU A O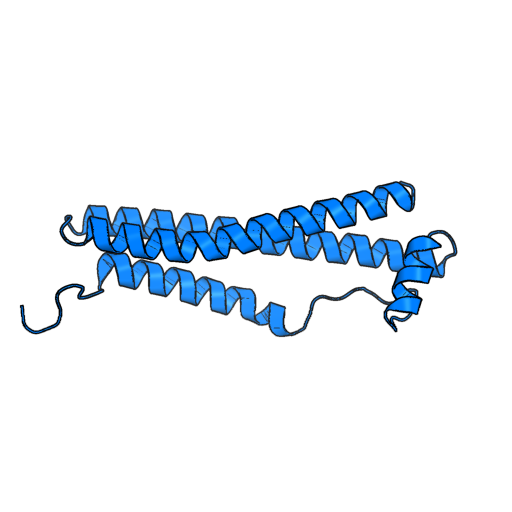 1
ATOM 624 N N . SER A 1 79 ? 10.438 1.524 -21.852 1.00 95.75 79 SER A N 1
ATOM 625 C CA . SER A 1 79 ? 9.934 0.809 -23.035 1.00 95.75 79 SER A CA 1
ATOM 626 C C . SER A 1 79 ? 9.971 1.684 -24.296 1.00 95.75 79 SER A C 1
ATOM 628 O O . SER A 1 79 ? 10.427 1.227 -25.346 1.00 95.75 79 SER A O 1
ATOM 630 N N . SER A 1 80 ? 9.574 2.959 -24.193 1.00 95.88 80 SER A N 1
ATOM 631 C CA . SER A 1 80 ? 9.671 3.927 -25.300 1.00 95.88 80 SER A CA 1
ATOM 632 C C . SER A 1 80 ? 11.122 4.142 -25.728 1.00 95.88 80 SER A C 1
ATOM 634 O O . SER A 1 80 ? 11.454 4.025 -26.906 1.00 95.88 80 SER A O 1
ATOM 636 N N . MET A 1 81 ? 12.022 4.353 -24.762 1.00 95.50 81 MET A N 1
ATOM 637 C CA . MET A 1 81 ? 13.454 4.501 -25.038 1.00 95.50 81 MET A CA 1
ATOM 638 C C . MET A 1 81 ? 14.048 3.247 -25.692 1.00 95.50 81 MET A C 1
ATOM 640 O O . MET A 1 81 ? 14.929 3.350 -26.544 1.00 95.50 81 MET A O 1
ATOM 644 N N . ALA A 1 82 ? 13.566 2.055 -25.332 1.00 95.44 82 ALA A N 1
ATOM 645 C CA . ALA A 1 82 ? 14.011 0.798 -25.929 1.00 95.44 82 ALA A CA 1
ATOM 646 C C . ALA A 1 82 ? 13.606 0.688 -27.407 1.00 95.44 82 ALA A C 1
ATOM 648 O O . ALA A 1 82 ? 14.377 0.156 -28.211 1.00 95.44 82 ALA A O 1
ATOM 649 N N . ALA A 1 83 ? 12.435 1.218 -27.777 1.00 94.31 83 ALA A N 1
ATOM 650 C CA . ALA A 1 83 ? 11.989 1.297 -29.168 1.00 94.31 83 ALA A CA 1
ATOM 651 C C . ALA A 1 83 ? 12.829 2.287 -29.991 1.00 94.31 83 ALA A C 1
ATOM 653 O O . ALA A 1 83 ? 13.136 2.014 -31.148 1.00 94.31 83 ALA A O 1
ATOM 654 N N . GLU A 1 84 ? 13.266 3.384 -29.371 1.00 94.62 84 GLU A N 1
ATOM 655 C CA . GLU A 1 84 ? 14.167 4.380 -29.969 1.00 94.62 84 GLU A CA 1
ATOM 656 C C . GLU A 1 84 ? 15.639 3.924 -30.026 1.00 94.62 84 GLU A C 1
ATOM 658 O O . GLU A 1 84 ? 16.479 4.608 -30.604 1.00 94.62 84 GLU A O 1
ATOM 663 N N . GLY A 1 85 ? 15.970 2.769 -29.436 1.00 92.12 85 GLY A N 1
ATOM 664 C CA . GLY A 1 85 ? 17.333 2.226 -29.389 1.00 92.12 85 GLY A CA 1
ATOM 665 C C . GLY A 1 85 ? 18.197 2.750 -28.236 1.00 92.12 85 GLY A C 1
ATOM 666 O O . GLY A 1 85 ? 19.362 2.377 -28.135 1.00 92.12 85 GLY A O 1
ATOM 667 N N . ASN A 1 86 ? 17.623 3.552 -27.339 1.00 92.56 86 ASN A N 1
ATOM 668 C CA . ASN A 1 86 ? 18.311 4.229 -26.237 1.00 92.56 86 ASN A CA 1
ATOM 669 C C . ASN A 1 86 ? 18.254 3.467 -24.899 1.00 92.56 86 ASN A C 1
ATOM 671 O O . ASN A 1 86 ? 18.800 3.948 -23.907 1.00 92.56 86 ASN A O 1
ATOM 675 N N . ALA A 1 87 ? 17.587 2.307 -24.853 1.00 94.62 87 ALA A N 1
ATOM 676 C CA . ALA A 1 87 ? 17.488 1.466 -23.656 1.00 94.62 87 ALA A CA 1
ATOM 677 C C . ALA A 1 87 ? 17.676 -0.044 -23.962 1.00 94.62 87 ALA A C 1
ATOM 679 O O . ALA A 1 87 ? 16.698 -0.804 -24.031 1.00 94.62 87 ALA A O 1
ATOM 680 N N . PRO A 1 88 ? 18.918 -0.503 -24.222 1.00 93.81 88 PRO A N 1
ATOM 681 C CA . PRO A 1 88 ? 19.223 -1.908 -24.505 1.00 93.81 88 PRO A CA 1
ATOM 682 C C . PRO A 1 88 ? 18.901 -2.889 -23.363 1.00 93.81 88 PRO A C 1
ATOM 684 O O . PRO A 1 88 ? 18.493 -4.016 -23.658 1.00 93.81 88 PRO A O 1
ATOM 687 N N . MET A 1 89 ? 19.046 -2.503 -22.089 1.00 93.69 89 MET A N 1
ATOM 688 C CA . MET A 1 89 ? 18.684 -3.369 -20.955 1.00 93.69 89 MET A CA 1
ATOM 689 C C . MET A 1 89 ? 17.178 -3.613 -20.916 1.00 93.69 89 MET A C 1
ATOM 691 O O . MET A 1 89 ? 16.742 -4.761 -20.808 1.00 93.69 89 MET A O 1
ATOM 695 N N . MET A 1 90 ? 16.374 -2.557 -21.069 1.00 94.81 90 MET A N 1
ATOM 696 C CA . MET A 1 90 ? 14.920 -2.694 -21.121 1.00 94.81 90 MET A CA 1
ATOM 697 C C . MET A 1 90 ? 14.486 -3.523 -22.332 1.00 94.81 90 MET A C 1
ATOM 699 O O . MET A 1 90 ? 13.638 -4.405 -22.202 1.00 94.81 90 MET A O 1
ATOM 703 N N . LYS A 1 91 ? 15.107 -3.316 -23.500 1.00 94.94 91 LYS A N 1
ATOM 704 C CA . LYS A 1 91 ? 14.843 -4.126 -24.698 1.00 94.94 91 LYS A CA 1
ATOM 705 C C . LYS A 1 91 ? 15.069 -5.620 -24.442 1.00 94.94 91 LYS A C 1
ATOM 707 O O . LYS A 1 91 ? 14.218 -6.436 -24.797 1.00 94.94 91 LYS A O 1
ATOM 712 N N . ALA A 1 92 ? 16.193 -5.974 -23.814 1.00 94.25 92 ALA A N 1
ATOM 713 C CA . ALA A 1 92 ? 16.510 -7.355 -23.456 1.00 94.25 92 ALA A CA 1
ATOM 714 C C . ALA A 1 92 ? 15.521 -7.921 -22.423 1.00 94.25 92 ALA A C 1
ATOM 716 O O . ALA A 1 92 ? 15.037 -9.041 -22.586 1.00 94.25 92 ALA A O 1
ATOM 717 N N . PHE A 1 93 ? 15.170 -7.132 -21.404 1.00 92.25 93 PHE A N 1
ATOM 718 C CA . PHE A 1 93 ? 14.175 -7.504 -20.399 1.00 92.25 93 PHE A CA 1
ATOM 719 C C . PHE A 1 93 ? 12.810 -7.805 -21.030 1.00 92.25 93 PHE A C 1
ATOM 721 O O . PHE A 1 93 ? 12.216 -8.844 -20.748 1.00 92.25 93 PHE A O 1
ATOM 728 N N . MET A 1 94 ? 12.321 -6.936 -21.916 1.00 93.88 94 MET A N 1
ATOM 729 C CA . MET A 1 94 ? 11.033 -7.124 -22.585 1.00 93.88 94 MET A CA 1
ATOM 730 C C . MET A 1 94 ? 11.029 -8.370 -23.469 1.00 93.88 94 MET A C 1
ATOM 732 O O . MET A 1 94 ? 10.105 -9.176 -23.374 1.00 93.88 94 MET A O 1
ATOM 736 N N . ALA A 1 95 ? 12.086 -8.580 -24.259 1.00 92.88 95 ALA A N 1
ATOM 737 C CA . ALA A 1 95 ? 12.225 -9.772 -25.094 1.00 92.88 95 ALA A CA 1
ATOM 738 C C . ALA A 1 95 ? 12.224 -11.067 -24.260 1.00 92.88 95 ALA A C 1
ATOM 740 O O . ALA A 1 95 ? 11.538 -12.024 -24.615 1.00 92.88 95 ALA A O 1
ATOM 741 N N . ALA A 1 96 ? 12.928 -11.079 -23.123 1.00 94.50 96 ALA A N 1
ATOM 742 C CA . ALA A 1 96 ? 12.970 -12.226 -22.214 1.00 94.50 96 ALA A CA 1
ATOM 743 C C . ALA A 1 96 ? 11.612 -12.537 -21.557 1.00 94.50 96 ALA A C 1
ATOM 745 O O . ALA A 1 96 ? 11.356 -13.683 -21.197 1.00 94.50 96 ALA A O 1
ATOM 746 N N . ASN A 1 97 ? 10.738 -11.537 -21.418 1.00 91.50 97 ASN A N 1
ATOM 747 C CA . ASN A 1 97 ? 9.417 -11.674 -20.799 1.00 91.50 97 ASN A CA 1
ATOM 748 C C . ASN A 1 97 ? 8.269 -11.731 -21.825 1.00 91.50 97 ASN A C 1
ATOM 750 O O . ASN A 1 97 ? 7.104 -11.627 -21.445 1.00 91.50 97 ASN A O 1
ATOM 754 N N . GLY A 1 98 ? 8.573 -11.880 -23.122 1.00 91.25 98 GLY A N 1
ATOM 755 C CA . GLY A 1 98 ? 7.560 -11.956 -24.182 1.00 91.25 98 GLY A CA 1
ATOM 756 C C . GLY A 1 98 ? 6.769 -10.658 -24.389 1.00 91.25 98 GLY A C 1
ATOM 757 O O . GLY A 1 98 ? 5.644 -10.692 -24.883 1.00 91.25 98 GLY A O 1
ATOM 758 N N . MET A 1 99 ? 7.334 -9.516 -23.995 1.00 92.31 99 MET A N 1
ATOM 759 C CA . MET A 1 99 ? 6.715 -8.199 -24.117 1.00 92.31 99 MET A CA 1
ATOM 760 C C . MET A 1 99 ? 7.144 -7.508 -25.416 1.00 92.31 99 MET A C 1
ATOM 762 O O . MET A 1 99 ? 8.296 -7.605 -25.842 1.00 92.31 99 MET A O 1
ATOM 766 N N . SER A 1 100 ? 6.233 -6.754 -26.029 1.00 93.31 100 SER A N 1
ATOM 767 C CA . SER A 1 100 ? 6.523 -5.949 -27.217 1.00 93.31 100 SER A CA 1
ATOM 768 C C . SER A 1 100 ? 7.248 -4.655 -26.850 1.00 93.31 100 SER A C 1
ATOM 770 O O . SER A 1 100 ? 6.734 -3.825 -26.106 1.00 93.31 100 SER A O 1
ATOM 772 N N . VAL A 1 101 ? 8.446 -4.460 -27.403 1.00 93.00 101 VAL A N 1
ATOM 773 C CA . VAL A 1 101 ? 9.243 -3.238 -27.212 1.00 93.00 101 VAL A CA 1
ATOM 774 C C . VAL A 1 101 ? 8.460 -2.012 -27.690 1.00 93.00 101 VAL A C 1
ATOM 776 O O . VAL A 1 101 ? 7.872 -2.040 -28.770 1.00 93.00 101 VAL A O 1
ATOM 779 N N . GLY A 1 102 ? 8.447 -0.945 -26.890 1.00 90.56 102 GLY A N 1
ATOM 780 C CA . GLY A 1 102 ? 7.687 0.276 -27.169 1.00 90.56 102 GLY A CA 1
ATOM 781 C C . GLY A 1 102 ? 6.226 0.225 -26.722 1.00 90.56 102 GLY A C 1
ATOM 782 O O . GLY A 1 102 ? 5.569 1.263 -26.689 1.00 90.56 102 GLY A O 1
ATOM 783 N N . ALA A 1 103 ? 5.702 -0.944 -26.336 1.00 92.62 103 ALA A N 1
ATOM 784 C CA . ALA A 1 103 ? 4.370 -1.015 -25.752 1.00 92.62 103 ALA A CA 1
ATOM 785 C C . ALA A 1 103 ? 4.376 -0.490 -24.305 1.00 92.62 103 ALA A C 1
ATOM 787 O O . ALA A 1 103 ? 5.341 -0.732 -23.566 1.00 92.62 103 ALA A O 1
ATOM 788 N N . PRO A 1 104 ? 3.302 0.196 -23.871 1.00 92.12 104 PRO A N 1
ATOM 789 C CA . PRO A 1 104 ? 3.150 0.612 -22.484 1.00 92.12 104 PRO A CA 1
ATOM 790 C C . PRO A 1 104 ? 3.202 -0.578 -21.527 1.00 92.12 104 PRO A C 1
ATOM 792 O O . PRO A 1 104 ? 2.586 -1.617 -21.771 1.00 92.12 104 PRO A O 1
ATOM 795 N N . VAL A 1 105 ? 3.898 -0.409 -20.403 1.00 91.56 105 VAL A N 1
ATOM 796 C CA . VAL A 1 105 ? 3.901 -1.406 -19.330 1.00 91.56 105 VAL A CA 1
ATOM 797 C C . VAL A 1 105 ? 2.723 -1.093 -18.423 1.00 91.56 105 VAL A C 1
ATOM 799 O O . VAL A 1 105 ? 2.777 -0.171 -17.610 1.00 91.56 105 VAL A O 1
ATOM 802 N N . THR A 1 106 ? 1.631 -1.830 -18.598 1.00 90.50 106 THR A N 1
ATOM 803 C CA . THR A 1 106 ? 0.370 -1.540 -17.915 1.00 90.50 106 THR A CA 1
ATOM 804 C C . THR A 1 106 ? 0.195 -2.343 -16.629 1.00 90.50 106 THR A C 1
ATOM 806 O O . THR A 1 106 ? 0.605 -3.507 -16.567 1.00 90.50 106 THR A O 1
ATOM 809 N N . PRO A 1 107 ? -0.492 -1.773 -15.626 1.00 89.19 107 PRO A N 1
ATOM 810 C CA . PRO A 1 107 ? -0.937 -2.529 -14.468 1.00 89.19 107 PRO A CA 1
ATOM 811 C C . PRO A 1 107 ? -1.861 -3.699 -14.836 1.00 89.19 107 PRO A C 1
ATOM 813 O O . PRO A 1 107 ? -2.594 -3.621 -15.826 1.00 89.19 107 PRO A O 1
ATOM 816 N N . PRO A 1 108 ? -1.891 -4.772 -14.023 1.00 89.38 108 PRO A N 1
ATOM 817 C CA . PRO A 1 108 ? -2.880 -5.833 -14.167 1.00 89.38 108 PRO A CA 1
ATOM 818 C C . PRO A 1 108 ? -4.315 -5.312 -14.007 1.00 89.38 108 PRO A C 1
ATOM 820 O O . PRO A 1 108 ? -4.594 -4.492 -13.133 1.00 89.38 108 PRO A O 1
ATOM 823 N N . ALA A 1 109 ? -5.256 -5.858 -14.784 1.00 90.75 109 ALA A N 1
ATOM 824 C CA . ALA A 1 109 ? -6.652 -5.405 -14.796 1.00 90.75 109 ALA A CA 1
ATOM 825 C C . ALA A 1 109 ? -7.351 -5.486 -13.423 1.00 90.75 109 ALA A C 1
ATOM 827 O O . ALA A 1 109 ? -8.179 -4.640 -13.090 1.00 90.75 109 ALA A O 1
ATOM 828 N N . TRP A 1 110 ? -6.989 -6.468 -12.590 1.00 87.19 110 TRP A N 1
ATOM 829 C CA . TRP A 1 110 ? -7.555 -6.623 -11.246 1.00 87.19 110 TRP A CA 1
ATOM 830 C C . TRP A 1 110 ? -7.181 -5.480 -10.295 1.00 87.19 110 TRP A C 1
ATOM 832 O O . TRP A 1 110 ? -7.825 -5.336 -9.258 1.00 87.19 110 TRP A O 1
ATOM 842 N N . GLN A 1 111 ? -6.189 -4.638 -10.619 1.00 90.00 111 GLN A N 1
ATOM 843 C CA . GLN A 1 111 ? -5.810 -3.501 -9.772 1.00 90.00 111 GLN A CA 1
ATOM 844 C C . GLN A 1 111 ? -6.972 -2.508 -9.593 1.00 90.00 111 GLN A C 1
ATOM 846 O O . GLN A 1 111 ? -7.048 -1.831 -8.567 1.00 90.00 111 GLN A O 1
ATOM 851 N N . ALA A 1 112 ? -7.936 -2.490 -10.522 1.00 89.75 112 ALA A N 1
ATOM 852 C CA . ALA A 1 112 ? -9.182 -1.735 -10.395 1.00 89.75 112 ALA A CA 1
ATOM 853 C C . ALA A 1 112 ? -10.034 -2.143 -9.173 1.00 89.75 112 ALA A C 1
ATOM 855 O O . ALA A 1 112 ? -10.848 -1.352 -8.703 1.00 89.75 112 ALA A O 1
ATOM 856 N N . LEU A 1 113 ? -9.831 -3.344 -8.619 1.00 93.00 113 LEU A N 1
ATOM 857 C CA . LEU A 1 113 ? -10.498 -3.812 -7.398 1.00 93.00 113 LEU A CA 1
ATOM 858 C C . LEU A 1 113 ? -9.852 -3.261 -6.115 1.00 93.00 113 LEU A C 1
ATOM 860 O O . LEU A 1 113 ? -10.424 -3.400 -5.036 1.00 93.00 113 LEU A O 1
ATOM 864 N N . GLY A 1 114 ? -8.684 -2.617 -6.211 1.00 93.31 114 GLY A N 1
ATOM 865 C CA . GLY A 1 114 ? -7.943 -2.077 -5.067 1.00 93.31 114 GLY A CA 1
ATOM 866 C C . GLY A 1 114 ? -8.771 -1.148 -4.167 1.00 93.31 114 GLY A C 1
ATOM 867 O O . GLY A 1 114 ? -8.814 -1.385 -2.961 1.00 93.31 114 GLY A O 1
ATOM 868 N N . PRO A 1 115 ? -9.478 -0.134 -4.707 1.00 95.56 115 PRO A N 1
ATOM 869 C CA . PRO A 1 115 ? -10.326 0.744 -3.901 1.00 95.56 115 PRO A CA 1
ATOM 870 C C . PRO A 1 115 ? -11.448 -0.002 -3.172 1.00 95.56 115 PRO A C 1
ATOM 872 O O . PRO A 1 115 ? -11.723 0.296 -2.014 1.00 95.56 115 PRO A O 1
ATOM 875 N N . LEU A 1 116 ? -12.061 -1.006 -3.813 1.00 96.44 116 LEU A N 1
ATOM 876 C CA . LEU A 1 116 ? -13.092 -1.837 -3.183 1.00 96.44 116 LEU A CA 1
ATOM 877 C C . LEU A 1 116 ? -12.518 -2.639 -2.011 1.00 96.44 116 LEU A C 1
ATOM 879 O O . LEU A 1 116 ? -13.110 -2.661 -0.934 1.00 96.44 116 LEU A O 1
ATOM 883 N N . ALA A 1 117 ? -11.344 -3.247 -2.197 1.00 94.38 117 ALA A N 1
ATOM 884 C CA . ALA A 1 117 ? -10.650 -3.968 -1.135 1.00 94.38 117 ALA A CA 1
ATOM 885 C C . ALA A 1 117 ? -10.257 -3.040 0.028 1.00 94.38 117 ALA A C 1
ATOM 887 O O . ALA A 1 117 ? -10.420 -3.404 1.191 1.00 94.38 117 ALA A O 1
ATOM 888 N N . MET A 1 118 ? -9.801 -1.821 -0.272 1.00 96.94 118 MET A N 1
ATOM 889 C CA . MET A 1 118 ? -9.460 -0.816 0.736 1.00 96.94 118 MET A CA 1
ATOM 890 C C . MET A 1 118 ? -10.684 -0.362 1.543 1.00 96.94 118 MET A C 1
ATOM 892 O O . MET A 1 118 ? -10.611 -0.298 2.770 1.00 96.94 118 MET A O 1
ATOM 896 N N . LEU A 1 119 ? -11.823 -0.120 0.886 1.00 97.81 119 LEU A N 1
ATOM 897 C CA . LEU A 1 119 ? -13.076 0.223 1.565 1.00 97.81 119 LEU A CA 1
ATOM 898 C C . LEU A 1 119 ? -13.586 -0.930 2.433 1.00 97.81 119 LEU A C 1
ATOM 900 O O . LEU A 1 119 ? -14.024 -0.698 3.559 1.00 97.81 119 LEU A O 1
ATOM 904 N N . ALA A 1 120 ? -13.494 -2.168 1.942 1.00 97.31 120 ALA A N 1
ATOM 905 C CA . ALA A 1 120 ? -13.837 -3.351 2.722 1.00 97.31 120 ALA A CA 1
ATOM 906 C C . ALA A 1 120 ? -12.942 -3.478 3.962 1.00 97.31 120 ALA A C 1
ATOM 908 O O . ALA A 1 120 ? -13.449 -3.709 5.057 1.00 97.31 120 ALA A O 1
ATOM 909 N N . HIS A 1 121 ? -11.632 -3.258 3.817 1.00 97.44 121 HIS A N 1
ATOM 910 C CA . HIS A 1 121 ? -10.694 -3.252 4.936 1.00 97.44 121 HIS A CA 1
ATOM 911 C C . HIS A 1 121 ? -11.077 -2.182 5.967 1.00 97.44 121 HIS A C 1
ATOM 913 O O . HIS A 1 121 ? -11.284 -2.516 7.130 1.00 97.44 121 HIS A O 1
ATOM 919 N N . ALA A 1 122 ? -11.277 -0.930 5.545 1.00 98.06 122 ALA A N 1
ATOM 920 C CA . ALA A 1 122 ? -11.686 0.156 6.434 1.00 98.06 122 ALA A CA 1
ATOM 921 C C . ALA A 1 122 ? -13.014 -0.142 7.156 1.00 98.06 122 ALA A C 1
ATOM 923 O O . ALA A 1 122 ? -13.110 0.018 8.374 1.00 98.06 122 ALA A O 1
ATOM 924 N N . GLY A 1 123 ? -14.026 -0.622 6.427 1.00 98.00 123 GLY A N 1
ATOM 925 C CA . GLY A 1 123 ? -15.329 -0.979 6.988 1.00 98.00 123 GLY A CA 1
ATOM 926 C C . GLY A 1 123 ? -15.243 -2.118 8.006 1.00 98.00 123 GLY A C 1
ATOM 927 O O . GLY A 1 123 ? -15.817 -2.021 9.093 1.00 98.00 123 GLY A O 1
ATOM 928 N N . LEU A 1 124 ? -14.472 -3.165 7.700 1.00 97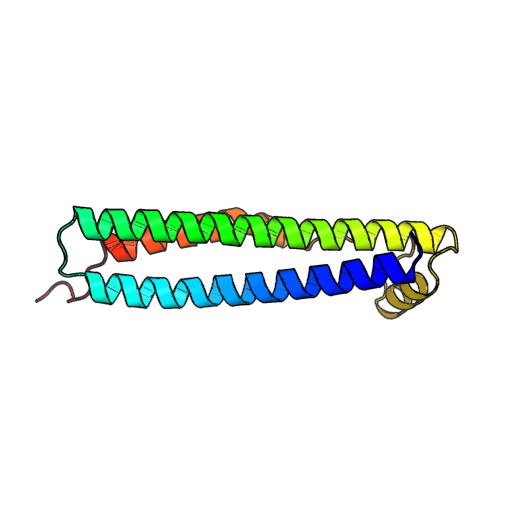.56 124 LEU A N 1
ATOM 929 C CA . LEU A 1 124 ? -14.219 -4.268 8.626 1.00 97.56 124 LEU A CA 1
ATOM 930 C C . LEU A 1 124 ? -13.459 -3.800 9.869 1.00 97.56 124 LEU A C 1
ATOM 932 O O . LEU A 1 124 ? -13.798 -4.218 10.972 1.00 97.56 124 LEU A O 1
ATOM 936 N N . SER A 1 125 ? -12.485 -2.896 9.732 1.00 97.88 125 SER A N 1
ATOM 937 C CA . SER A 1 125 ? -11.788 -2.313 10.882 1.00 97.88 125 SER A CA 1
ATOM 938 C C . SER A 1 125 ? -12.750 -1.565 11.797 1.00 97.88 125 SER A C 1
ATOM 940 O O . SER A 1 125 ? -12.757 -1.814 13.000 1.00 97.88 125 SER A O 1
ATOM 942 N N . VAL A 1 126 ? -13.612 -0.705 11.242 1.00 98.19 126 VAL A N 1
ATOM 943 C CA . VAL A 1 126 ? -14.641 -0.012 12.031 1.00 98.19 126 VAL A CA 1
ATOM 944 C C . VAL A 1 126 ? -15.530 -1.023 12.748 1.00 98.19 126 VAL A C 1
ATOM 946 O O . VAL A 1 126 ? -15.694 -0.920 13.962 1.00 98.19 126 VAL A O 1
ATOM 949 N N . TYR A 1 127 ? -16.039 -2.033 12.036 1.00 97.81 127 TYR A N 1
ATOM 950 C CA . TYR A 1 127 ? -16.847 -3.100 12.627 1.00 97.81 127 TYR A CA 1
ATOM 951 C C . TYR A 1 127 ? -16.141 -3.774 13.813 1.00 97.81 127 TYR A C 1
ATOM 953 O O . TYR A 1 127 ? -16.732 -3.875 14.890 1.00 97.81 127 TYR A O 1
ATOM 961 N N . LEU A 1 128 ? -14.874 -4.172 13.654 1.00 97.38 128 LEU A N 1
ATOM 962 C CA . LEU A 1 128 ? -14.081 -4.803 14.714 1.00 97.38 128 LEU A CA 1
ATOM 963 C C . LEU A 1 128 ? -13.964 -3.914 15.954 1.00 97.38 128 LEU A C 1
ATOM 965 O O . LEU A 1 128 ? -14.125 -4.388 17.080 1.00 97.38 128 LEU A O 1
ATOM 969 N N . PHE A 1 129 ? -13.721 -2.619 15.752 1.00 97.56 129 PHE A N 1
ATOM 970 C CA . PHE A 1 129 ? -13.589 -1.680 16.854 1.00 97.56 129 PHE A CA 1
ATOM 971 C C . PHE A 1 129 ? -14.906 -1.414 17.565 1.00 97.56 129 PHE A C 1
ATOM 973 O O . PHE A 1 129 ? -14.892 -1.330 18.787 1.00 97.56 129 PHE A O 1
ATOM 980 N N . VAL A 1 130 ? -16.032 -1.272 16.863 1.00 96.25 130 VAL A N 1
ATOM 981 C CA . VAL A 1 130 ? -17.245 -0.664 17.452 1.00 96.25 130 VAL A CA 1
ATOM 982 C C . VAL A 1 130 ? -18.427 -1.617 17.612 1.00 96.25 130 VAL A C 1
ATOM 984 O O . VAL A 1 130 ? -19.233 -1.423 18.517 1.00 96.25 130 VAL A O 1
ATOM 987 N N . ALA A 1 131 ? -18.522 -2.658 16.787 1.00 93.75 131 ALA A N 1
ATOM 988 C CA . ALA A 1 131 ? -19.718 -3.497 16.684 1.00 93.75 131 ALA A CA 1
ATOM 989 C C . ALA A 1 131 ? -19.458 -4.991 16.929 1.00 93.75 131 ALA A C 1
ATOM 991 O O . ALA A 1 131 ? -20.392 -5.722 17.261 1.00 93.75 131 ALA A O 1
ATOM 992 N N . ALA A 1 132 ? -18.215 -5.452 16.784 1.00 93.50 132 ALA A N 1
ATOM 993 C CA . ALA A 1 132 ? -17.883 -6.857 16.962 1.00 93.50 132 ALA A CA 1
ATOM 994 C C . ALA A 1 132 ? -18.190 -7.342 18.388 1.00 93.50 132 ALA A C 1
ATOM 996 O O . ALA A 1 132 ? -17.785 -6.736 19.384 1.00 93.50 132 ALA A O 1
ATOM 997 N N . LYS A 1 133 ? -18.898 -8.473 18.466 1.00 88.94 133 LYS A N 1
ATOM 998 C CA . LYS A 1 133 ? -19.178 -9.196 19.709 1.00 88.94 133 LYS A CA 1
ATOM 999 C C . LYS A 1 133 ? -18.069 -10.212 19.957 1.00 88.94 133 LYS A C 1
ATOM 1001 O O . LYS A 1 133 ? -18.139 -11.339 19.476 1.00 88.94 133 LYS A O 1
ATOM 1006 N N . TRP A 1 134 ? -17.038 -9.784 20.674 1.00 87.62 134 TRP A N 1
ATOM 1007 C CA . TRP A 1 134 ? -15.856 -10.603 20.953 1.00 87.62 134 TRP A CA 1
ATOM 1008 C C . TRP A 1 134 ? -16.134 -11.759 21.923 1.00 87.62 134 TRP A C 1
ATOM 1010 O O . TRP A 1 134 ? -15.562 -12.830 21.756 1.00 87.62 134 TRP A O 1
ATOM 1020 N N . ASP A 1 135 ? -17.047 -11.570 22.877 1.00 83.44 135 ASP A N 1
ATOM 1021 C CA . ASP A 1 135 ? -17.321 -12.540 23.949 1.00 83.44 135 ASP A CA 1
ATOM 1022 C C . ASP A 1 135 ? -18.451 -13.540 23.596 1.00 83.44 135 ASP A C 1
ATOM 1024 O O . ASP A 1 135 ? -18.870 -14.350 24.418 1.00 83.44 135 ASP A O 1
ATOM 1028 N N . GLY A 1 136 ? -18.937 -13.524 22.347 1.00 69.50 136 GLY A N 1
ATOM 1029 C CA . GLY A 1 136 ? -20.057 -14.354 21.891 1.00 69.50 136 GLY A CA 1
ATOM 1030 C C . GLY A 1 136 ? -21.434 -13.789 22.268 1.00 69.50 136 GLY A C 1
ATOM 1031 O O . GLY A 1 136 ? -21.558 -12.781 22.955 1.00 69.50 136 GLY A O 1
ATOM 1032 N N . ALA A 1 137 ? -22.506 -14.404 21.757 1.00 60.88 137 ALA A N 1
ATOM 1033 C CA . ALA A 1 137 ? -23.881 -13.943 21.996 1.00 60.88 137 ALA A CA 1
ATOM 1034 C C . ALA A 1 137 ? -24.482 -14.422 23.337 1.00 60.88 137 ALA A C 1
ATOM 1036 O O . ALA A 1 137 ? -25.607 -14.040 23.644 1.00 60.88 137 ALA A O 1
ATOM 1037 N N . ASN A 1 138 ? -23.749 -15.240 24.105 1.00 51.19 138 ASN A N 1
ATOM 1038 C CA . ASN A 1 138 ? -24.248 -15.985 25.269 1.00 51.19 138 ASN A CA 1
ATOM 1039 C C . ASN A 1 138 ? -23.379 -15.812 26.536 1.00 51.19 138 ASN A C 1
ATOM 1041 O O . ASN A 1 138 ? -23.355 -16.718 27.368 1.00 51.19 138 ASN A O 1
ATOM 1045 N N . ALA A 1 139 ? -22.638 -14.707 26.662 1.00 47.09 139 ALA A N 1
ATOM 1046 C CA . ALA A 1 139 ? -21.927 -14.351 27.894 1.00 47.09 139 ALA A CA 1
ATOM 1047 C C . ALA A 1 139 ? -22.740 -13.346 28.720 1.00 47.09 139 ALA A C 1
ATOM 1049 O O . ALA A 1 139 ? -23.297 -12.407 28.102 1.00 47.09 139 ALA A O 1
#

Mean predicted aligned error: 4.36 Å

Solvent-accessible surface area (backbone atoms only — not comparable to full-atom values): 7461 Å² total; per-residue (Å²): 134,53,52,69,57,51,49,51,51,30,52,53,33,48,50,53,28,51,52,37,52,52,50,53,57,51,48,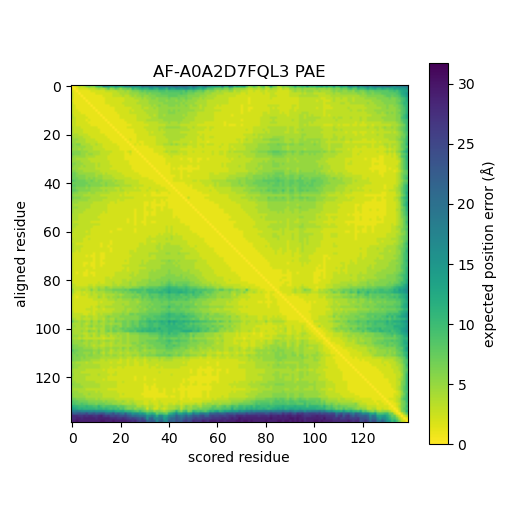56,57,50,48,54,53,50,26,61,74,44,59,88,51,59,70,70,60,24,47,51,52,26,53,53,51,36,50,52,52,54,50,47,50,51,53,31,50,51,30,52,51,50,27,32,51,44,48,24,55,40,22,42,34,24,59,74,68,66,16,66,67,50,38,52,52,29,58,77,68,76,43,65,72,45,47,75,48,72,79,65,79,70,61,76,48,48,66,59,53,50,51,50,50,39,51,51,47,37,38,49,29,73,66,58,69,86,75,56,96,85,113

Nearest PDB structures (foldseek):
  2wcd-assembly1_A  TM=4.524E-01  e=5.268E+00  Escherichia coli K-12
  4tx5-assembly1_B  TM=4.503E-01  e=7.163E+00  Homo sapiens